Protein AF-A0A2N3DJB8-F1 (afdb_monomer)

Mean predicted aligned error: 5.56 Å

Solvent-accessible surface area (backbone a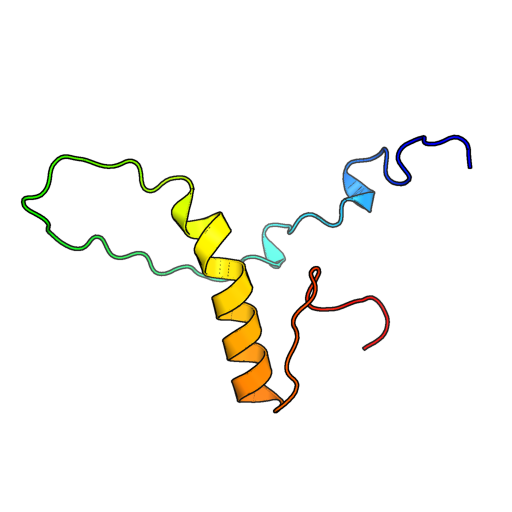toms only — not comparable to full-atom values): 5213 Å² total; per-residue (Å²): 129,94,83,65,78,90,64,87,53,76,74,74,63,69,68,83,53,77,89,73,56,72,94,80,90,85,83,86,80,92,73,93,65,81,91,74,86,66,83,61,50,59,76,66,52,47,61,62,50,52,36,50,50,50,22,73,77,68,75,50,83,59,89,54,84,67,76,71,63,104,79,122

Sequence (72 aa):
RGGVPEVVDYEALGLPVLADCPDMRIEFIASEAPPADPGELGAVVAPPAIANALFSATGLRLRRLPLLSDGI

pLDDT: mean 89.43, std 10.33, range [48.09, 98.12]

Foldseek 3Di:
DPPDDPDDDPVVVPDDDPVNDDDDDDDDDDDPDPDDDCVCVCVVPVCVVVQVVCCVVPVDHQDDPPSDDPPD

Radius of gyration: 17.04 Å; Cα contacts (8 Å, |Δi|>4): 17; chains: 1; bounding box: 43×43×30 Å

Secondary structure (DSSP, 8-state):
--S--S--SSGGGTPPPTTT-------PPP--SPP---TTHHHHHHHHHHHHHHHHHHS----SSSSS-TT-

Structure (mmCIF, N/CA/C/O backbone):
data_AF-A0A2N3DJB8-F1
#
_entry.id   AF-A0A2N3DJB8-F1
#
loop_
_atom_site.group_PDB
_atom_site.id
_atom_site.type_symbol
_atom_site.label_atom_id
_atom_site.label_alt_id
_atom_site.label_comp_id
_atom_site.label_asym_id
_atom_site.label_entity_id
_atom_site.label_seq_id
_atom_site.pdbx_PDB_ins_code
_atom_site.Cartn_x
_atom_site.Cartn_y
_atom_site.Cartn_z
_atom_site.occupancy
_atom_site.B_iso_or_equiv
_atom_site.auth_seq_id
_atom_site.auth_comp_id
_atom_site.auth_asym_id
_atom_site.auth_atom_id
_atom_site.pdbx_PDB_model_num
ATOM 1 N N . ARG A 1 1 ? 29.159 -7.056 -10.361 1.00 56.12 1 ARG A N 1
ATOM 2 C CA . ARG A 1 1 ? 28.429 -6.117 -11.249 1.00 56.12 1 ARG A CA 1
ATOM 3 C C . ARG A 1 1 ? 28.750 -4.703 -10.774 1.00 56.12 1 ARG A C 1
ATOM 5 O O . ARG A 1 1 ? 28.681 -4.477 -9.577 1.00 56.12 1 ARG A O 1
ATOM 12 N N . GLY A 1 2 ? 29.227 -3.816 -11.652 1.00 81.12 2 GLY A N 1
ATOM 13 C CA . GLY A 1 2 ? 29.923 -2.561 -11.306 1.00 81.12 2 GLY A CA 1
ATOM 14 C C . GLY A 1 2 ? 29.050 -1.410 -10.787 1.00 81.12 2 GLY A C 1
ATOM 15 O O . GLY A 1 2 ? 29.176 -0.306 -11.295 1.00 81.12 2 GLY A O 1
ATOM 16 N N . GLY A 1 3 ? 28.157 -1.664 -9.824 1.00 89.81 3 GLY A N 1
ATOM 17 C CA . GLY A 1 3 ? 27.328 -0.624 -9.191 1.00 89.81 3 GLY A CA 1
ATOM 18 C C . GLY A 1 3 ? 26.253 -0.006 -10.093 1.00 89.81 3 GLY A C 1
ATOM 19 O O . GLY A 1 3 ? 25.690 1.026 -9.749 1.00 89.81 3 GLY A O 1
ATOM 20 N N . VAL A 1 4 ? 25.978 -0.619 -11.245 1.00 88.38 4 VAL A N 1
ATOM 21 C CA . VAL A 1 4 ? 24.903 -0.197 -12.149 1.00 88.38 4 VAL A CA 1
ATOM 22 C C . VAL A 1 4 ? 23.542 -0.685 -11.639 1.00 88.38 4 VAL A C 1
ATOM 24 O O . VAL A 1 4 ? 23.496 -1.765 -11.040 1.00 88.38 4 VAL A O 1
ATOM 27 N N . PRO A 1 5 ? 22.450 0.071 -11.875 1.00 87.56 5 PRO A N 1
ATOM 28 C CA . PRO A 1 5 ? 21.097 -0.376 -11.555 1.00 87.56 5 PRO A CA 1
ATOM 29 C C . PRO A 1 5 ? 20.794 -1.735 -12.189 1.00 87.56 5 PRO A C 1
ATOM 31 O O . PRO A 1 5 ? 21.153 -1.978 -13.341 1.00 87.56 5 PRO A O 1
ATOM 34 N N . GLU A 1 6 ? 20.143 -2.620 -11.434 1.00 85.06 6 GLU A N 1
ATOM 35 C CA . GLU A 1 6 ? 19.766 -3.946 -11.942 1.00 85.06 6 GLU A CA 1
ATOM 36 C C . GLU A 1 6 ? 18.491 -3.910 -12.790 1.00 85.06 6 GLU A C 1
ATOM 38 O O . GLU A 1 6 ? 18.356 -4.710 -13.711 1.00 85.06 6 GLU A O 1
ATOM 43 N N . VAL A 1 7 ? 17.597 -2.956 -12.517 1.00 88.12 7 VAL A N 1
ATOM 44 C CA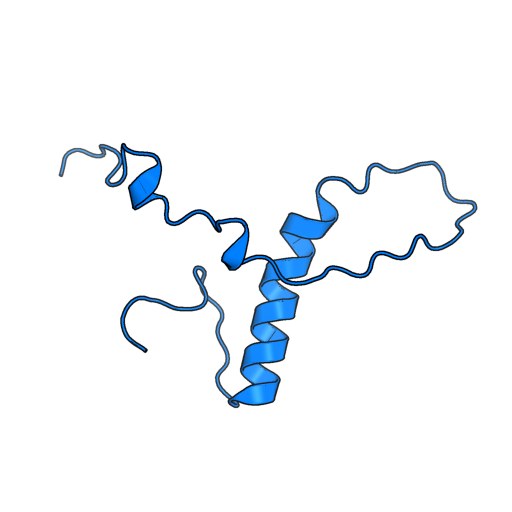 . VAL A 1 7 ? 16.366 -2.706 -13.273 1.00 88.12 7 VAL A CA 1
ATOM 45 C C . VAL A 1 7 ? 16.529 -1.403 -14.051 1.00 88.12 7 VAL A C 1
ATOM 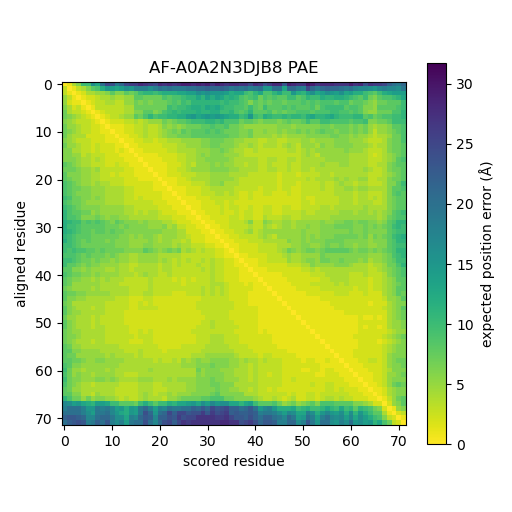47 O O . VAL A 1 7 ? 16.846 -0.367 -13.465 1.00 88.12 7 VAL A O 1
ATOM 50 N N . VAL A 1 8 ? 16.349 -1.461 -15.371 1.00 87.12 8 VAL A N 1
ATOM 51 C CA . VAL A 1 8 ? 16.563 -0.324 -16.289 1.00 87.12 8 VAL A CA 1
ATOM 52 C C . VAL A 1 8 ? 15.380 -0.046 -17.216 1.00 87.12 8 VAL A C 1
ATOM 54 O O . VAL A 1 8 ? 15.367 0.989 -17.878 1.00 87.12 8 VAL A O 1
ATOM 57 N N . ASP A 1 9 ? 14.387 -0.932 -17.259 1.00 90.06 9 ASP A N 1
ATOM 58 C CA . ASP A 1 9 ? 13.133 -0.734 -17.980 1.00 90.06 9 ASP A CA 1
ATOM 59 C C . ASP A 1 9 ? 11.959 -0.575 -16.998 1.00 90.06 9 ASP A C 1
ATOM 61 O O . ASP A 1 9 ? 12.043 -0.934 -15.823 1.00 90.06 9 ASP A O 1
ATOM 65 N N . TYR A 1 10 ? 10.869 0.040 -17.466 1.00 88.56 10 TYR A N 1
ATOM 66 C CA . TYR A 1 10 ? 9.694 0.293 -16.625 1.00 88.56 10 TYR A CA 1
ATOM 67 C C . TYR A 1 10 ? 8.932 -0.986 -16.276 1.00 88.56 10 TYR A C 1
ATOM 69 O O . TYR A 1 10 ? 8.299 -1.046 -15.226 1.00 88.56 10 TYR A O 1
ATOM 77 N N . GLU A 1 11 ? 8.991 -1.994 -17.144 1.00 87.19 11 GLU A N 1
ATOM 78 C CA . GLU A 1 11 ? 8.303 -3.269 -16.949 1.00 87.19 11 GLU A CA 1
ATOM 79 C C . GLU A 1 11 ? 8.897 -4.044 -15.766 1.00 87.19 11 GLU A C 1
ATOM 81 O O . GLU A 1 11 ? 8.153 -4.501 -14.897 1.00 87.19 11 GLU A O 1
ATOM 86 N N . ALA A 1 12 ? 10.226 -4.104 -15.645 1.00 86.81 12 ALA A N 1
ATOM 87 C CA . ALA A 1 12 ? 10.876 -4.820 -14.551 1.00 86.81 12 ALA A CA 1
ATOM 88 C C . ALA A 1 12 ? 10.872 -4.059 -13.212 1.00 86.81 12 ALA A C 1
ATOM 90 O O . ALA A 1 12 ? 11.366 -4.587 -12.215 1.00 86.81 12 ALA A O 1
ATOM 91 N N . LEU A 1 13 ? 10.297 -2.849 -13.139 1.00 87.12 13 LEU A N 1
ATOM 92 C CA . LEU A 1 13 ? 10.077 -2.161 -11.857 1.00 87.12 13 LEU A CA 1
ATOM 93 C C . LEU A 1 13 ? 8.957 -2.800 -11.025 1.00 87.12 13 LEU A C 1
ATOM 95 O O . LEU A 1 13 ? 8.879 -2.518 -9.830 1.00 87.12 13 LEU A O 1
ATOM 99 N N . GLY A 1 14 ? 8.086 -3.615 -11.634 1.00 86.06 14 GLY A N 1
ATOM 100 C CA . GLY A 1 14 ? 6.973 -4.254 -10.925 1.00 86.06 14 GLY A CA 1
ATOM 101 C C . GLY A 1 14 ? 5.999 -3.245 -10.308 1.00 86.06 14 GLY A C 1
ATOM 102 O O . GLY A 1 14 ? 5.491 -3.462 -9.208 1.00 86.06 14 GLY A O 1
ATOM 103 N N . LEU A 1 15 ? 5.786 -2.105 -10.976 1.00 89.31 15 LEU A N 1
ATOM 104 C CA . LEU A 1 15 ? 4.821 -1.104 -10.526 1.00 89.31 15 LEU A CA 1
ATOM 105 C C . LEU A 1 15 ? 3.392 -1.651 -10.671 1.00 89.31 15 LEU A C 1
ATOM 107 O O . LEU A 1 15 ? 3.109 -2.319 -11.667 1.00 89.31 15 LEU A O 1
ATOM 111 N N . PRO A 1 16 ? 2.485 -1.341 -9.727 1.00 88.62 16 PRO A N 1
ATOM 112 C CA . PRO A 1 16 ? 1.104 -1.793 -9.814 1.00 88.62 16 PRO A CA 1
ATOM 113 C C . PRO A 1 16 ? 0.430 -1.240 -11.072 1.00 88.62 16 PRO A C 1
ATOM 115 O O . PRO A 1 16 ? 0.543 -0.049 -11.388 1.00 88.62 16 PRO A O 1
ATOM 118 N N . VAL A 1 17 ? -0.303 -2.099 -11.771 1.00 91.75 17 VAL A N 1
ATOM 119 C CA . VAL A 1 17 ? -1.193 -1.704 -12.866 1.00 91.75 17 VAL A CA 1
ATOM 120 C C . VAL A 1 17 ? -2.598 -1.426 -12.333 1.00 91.75 17 VAL A C 1
ATOM 122 O O . VAL A 1 17 ? -2.924 -1.722 -11.187 1.00 91.75 17 VAL A O 1
ATOM 125 N N . LEU A 1 18 ? -3.483 -0.887 -13.178 1.00 94.50 18 LEU A N 1
ATOM 126 C CA . LEU A 1 18 ? -4.869 -0.596 -12.784 1.00 94.50 18 LEU A CA 1
ATOM 127 C C . LEU A 1 18 ? -5.612 -1.816 -12.217 1.00 94.50 18 LEU A C 1
ATOM 129 O O . LEU A 1 18 ? -6.464 -1.648 -11.355 1.00 94.50 18 LEU A O 1
ATOM 133 N N . ALA A 1 19 ? -5.289 -3.026 -12.684 1.00 94.94 19 ALA A N 1
ATOM 134 C CA . ALA A 1 19 ? -5.898 -4.261 -12.194 1.00 94.94 19 ALA A CA 1
ATOM 135 C C . ALA A 1 19 ? -5.462 -4.643 -10.765 1.00 94.94 19 ALA A C 1
ATOM 137 O O . ALA A 1 19 ? -6.200 -5.357 -10.090 1.00 94.94 19 ALA A O 1
AT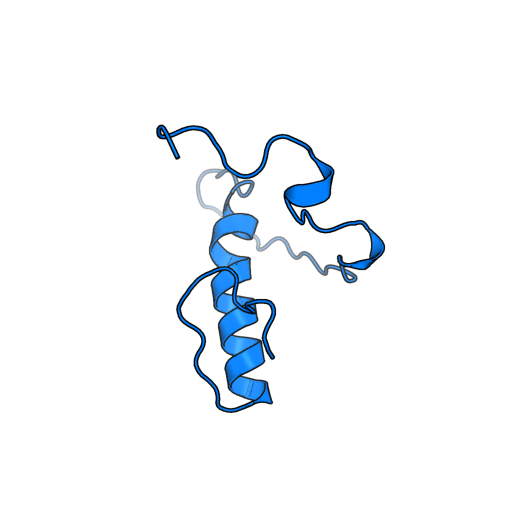OM 138 N N . ASP A 1 20 ? -4.308 -4.156 -10.294 1.00 91.81 20 ASP A N 1
ATOM 139 C CA . ASP A 1 20 ? -3.801 -4.421 -8.939 1.00 91.81 20 ASP A CA 1
ATOM 140 C C . ASP A 1 20 ? -4.421 -3.479 -7.894 1.00 91.81 20 ASP A C 1
ATOM 142 O O . ASP A 1 20 ? -4.383 -3.750 -6.692 1.00 91.81 20 ASP A O 1
ATOM 146 N N . CYS A 1 21 ? -4.989 -2.356 -8.346 1.00 92.94 21 CYS A N 1
ATOM 147 C CA . CYS A 1 21 ? -5.560 -1.322 -7.494 1.00 92.94 21 CYS A CA 1
ATOM 148 C C . CYS A 1 21 ? -7.042 -1.618 -7.195 1.00 92.94 21 CYS A C 1
ATOM 150 O O . CYS A 1 21 ? -7.872 -1.551 -8.105 1.00 92.94 21 CYS A O 1
ATOM 152 N N . PRO A 1 22 ? -7.417 -1.909 -5.935 1.00 93.25 22 PRO A N 1
ATOM 153 C CA . PRO A 1 22 ? -8.812 -2.137 -5.572 1.00 93.25 22 PRO A CA 1
ATOM 154 C C . PRO A 1 22 ? -9.615 -0.827 -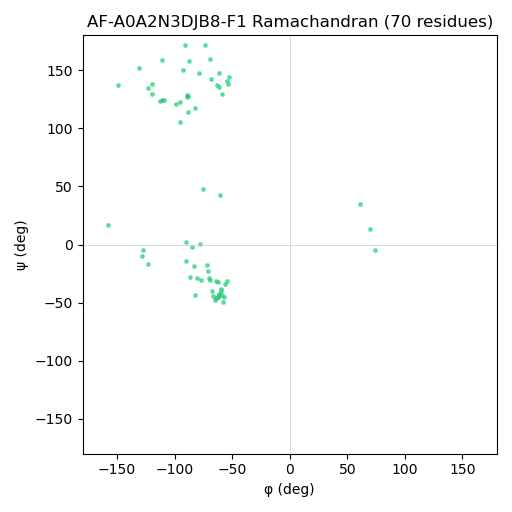5.541 1.00 93.25 22 PRO A C 1
ATOM 156 O O . PRO A 1 22 ? -9.059 0.270 -5.592 1.00 93.25 22 PRO A O 1
ATOM 159 N N . ASP A 1 23 ? -10.936 -0.945 -5.380 1.00 95.69 23 ASP A N 1
ATOM 160 C CA . ASP A 1 23 ? -11.790 0.202 -5.058 1.00 95.69 23 ASP A CA 1
ATOM 161 C C . ASP A 1 23 ? -11.345 0.855 -3.736 1.00 95.69 23 ASP A C 1
ATOM 163 O O . ASP A 1 23 ? -11.162 0.177 -2.718 1.00 95.69 23 ASP A O 1
ATOM 167 N N . MET A 1 24 ? -11.164 2.177 -3.753 1.00 93.00 24 MET A N 1
ATOM 168 C CA . MET A 1 24 ? -10.643 2.951 -2.626 1.00 93.00 24 MET A CA 1
ATOM 169 C C . MET A 1 24 ? -11.722 3.871 -2.066 1.00 93.00 24 MET A C 1
ATOM 171 O O . MET A 1 24 ? -12.242 4.745 -2.757 1.00 93.00 24 MET A O 1
ATOM 175 N N . ARG A 1 25 ? -12.011 3.729 -0.770 1.00 95.75 25 ARG A N 1
ATOM 176 C CA . ARG A 1 25 ? -12.893 4.647 -0.038 1.00 95.75 25 ARG A CA 1
ATOM 177 C C . ARG A 1 25 ? -12.061 5.705 0.668 1.00 95.75 25 ARG A C 1
ATOM 179 O O . ARG A 1 25 ? -11.211 5.361 1.484 1.00 95.75 25 ARG A O 1
ATOM 186 N N . ILE A 1 26 ? -12.337 6.971 0.368 1.00 93.06 26 ILE A N 1
ATOM 187 C CA . ILE A 1 26 ? -11.628 8.127 0.920 1.00 93.06 26 ILE A CA 1
ATOM 188 C C . ILE A 1 26 ? -12.621 9.001 1.685 1.00 93.06 26 ILE A C 1
ATOM 190 O O . ILE A 1 26 ? -13.673 9.359 1.158 1.00 93.06 26 ILE A O 1
ATOM 194 N N . GLU A 1 27 ? -12.272 9.352 2.920 1.00 94.12 27 GLU A N 1
ATOM 195 C CA . GLU A 1 27 ? -13.042 10.244 3.785 1.00 94.12 27 GLU A CA 1
ATOM 196 C C . GLU A 1 27 ? -12.168 11.426 4.208 1.00 94.12 27 GLU A C 1
ATOM 198 O O . GLU A 1 27 ? -11.019 11.249 4.613 1.00 94.12 27 GLU A O 1
ATOM 203 N N . PHE A 1 28 ? -12.730 12.633 4.136 1.00 91.12 28 PHE A N 1
ATOM 204 C CA . PHE A 1 28 ? -12.105 13.837 4.670 1.00 91.12 28 PHE A CA 1
ATOM 205 C C . PHE A 1 28 ? -12.700 14.153 6.037 1.00 91.12 28 PHE A C 1
ATOM 207 O O . PHE A 1 28 ? -13.901 14.382 6.163 1.00 91.12 28 PHE A O 1
ATOM 214 N N . ILE A 1 29 ? -11.841 14.193 7.051 1.00 91.75 29 ILE A N 1
ATOM 215 C CA . ILE A 1 29 ? -12.232 14.511 8.423 1.00 91.75 29 ILE A CA 1
ATOM 216 C C . ILE A 1 29 ? -12.141 16.028 8.618 1.00 91.75 29 ILE A C 1
ATOM 218 O O . ILE A 1 29 ? -11.112 16.635 8.316 1.00 91.75 29 ILE A O 1
ATOM 222 N N . ALA A 1 30 ? -13.211 16.642 9.128 1.00 93.62 30 ALA A N 1
ATOM 223 C CA . ALA A 1 30 ? -13.247 18.075 9.412 1.00 93.62 30 ALA A CA 1
ATOM 224 C C . ALA A 1 30 ? -12.213 18.465 10.486 1.00 93.62 30 ALA A C 1
ATOM 226 O O . ALA A 1 30 ? -12.068 17.776 11.498 1.00 93.62 30 ALA A O 1
ATOM 227 N N . SER A 1 31 ? -11.508 19.580 10.271 1.00 93.81 31 SER A N 1
ATOM 228 C CA . SER A 1 31 ? -10.459 20.076 11.166 1.00 93.81 31 SER A CA 1
ATOM 229 C C . SER A 1 31 ? -10.379 21.603 11.138 1.00 93.81 31 SER A C 1
ATOM 231 O O . SER A 1 31 ? -10.404 22.201 10.067 1.00 93.81 31 SER A O 1
ATOM 233 N N . GLU A 1 32 ? -10.221 22.211 12.317 1.00 97.38 32 GLU A N 1
ATOM 234 C CA . GLU A 1 32 ? -9.962 23.652 12.499 1.00 97.38 32 GLU A CA 1
ATOM 235 C C . GLU A 1 32 ? -8.454 23.986 12.505 1.00 97.38 32 GLU A C 1
ATOM 237 O O . GLU A 1 32 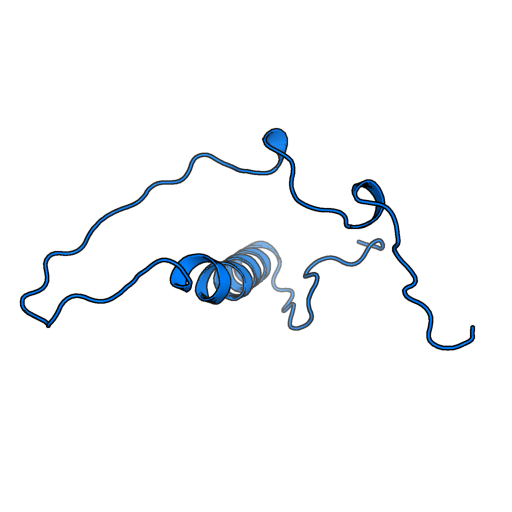? -8.053 25.128 12.732 1.00 97.38 32 GLU A O 1
ATOM 242 N N . ALA A 1 33 ? -7.587 22.985 12.316 1.00 95.44 33 ALA A N 1
ATOM 243 C CA . ALA A 1 33 ? -6.145 23.194 12.239 1.00 95.44 33 ALA A CA 1
ATOM 244 C C . ALA A 1 33 ? -5.752 23.933 10.943 1.00 95.44 33 ALA A C 1
ATOM 246 O O . ALA A 1 33 ? -6.497 23.898 9.959 1.00 95.44 33 ALA A O 1
ATOM 247 N N . PRO A 1 34 ? -4.561 24.563 10.893 1.00 96.75 34 PRO A N 1
ATOM 248 C CA . PRO A 1 34 ? -4.034 25.098 9.645 1.00 96.75 34 PRO A CA 1
ATOM 249 C C . PRO A 1 34 ? -4.016 24.032 8.532 1.00 96.75 34 PRO A C 1
ATOM 251 O O . PRO A 1 34 ? -3.740 22.864 8.827 1.00 96.75 34 PRO A O 1
ATOM 254 N N . PRO A 1 35 ? -4.271 24.409 7.264 1.00 92.31 35 PRO A N 1
ATOM 255 C CA . PRO A 1 35 ? -4.233 23.472 6.146 1.00 92.31 35 PRO A CA 1
ATOM 256 C C . PRO A 1 35 ? -2.901 22.720 6.057 1.00 92.31 35 PRO A C 1
ATOM 258 O O . PRO A 1 35 ? -1.833 23.306 6.245 1.00 92.31 35 PRO A O 1
ATOM 261 N N . ALA A 1 36 ? -2.974 21.434 5.720 1.00 90.19 36 ALA A N 1
ATOM 262 C CA . ALA A 1 36 ? -1.824 20.568 5.493 1.00 90.19 36 ALA A CA 1
ATOM 263 C C . ALA A 1 36 ? -1.987 19.815 4.167 1.00 90.19 36 ALA A C 1
ATOM 265 O O . ALA A 1 36 ? -3.111 19.554 3.736 1.00 90.19 36 ALA A O 1
ATOM 266 N N . ASP A 1 37 ? -0.869 19.465 3.533 1.00 91.62 37 ASP A N 1
ATOM 267 C CA . ASP A 1 37 ? -0.856 18.652 2.318 1.00 91.62 37 ASP A CA 1
ATOM 268 C C . ASP A 1 37 ? -0.972 17.155 2.673 1.00 91.62 37 ASP A C 1
ATOM 270 O O . ASP A 1 37 ? -0.091 16.625 3.357 1.00 91.62 37 ASP A O 1
ATOM 274 N N . PRO A 1 38 ? -2.038 16.448 2.245 1.00 90.50 38 PRO A N 1
ATOM 275 C CA . PRO A 1 38 ? -2.192 15.021 2.499 1.00 90.50 38 PRO A CA 1
ATOM 276 C C . PRO A 1 38 ? -1.473 14.133 1.468 1.00 90.50 38 PRO A C 1
ATOM 278 O O . PRO A 1 38 ? -1.541 12.907 1.596 1.00 90.50 38 PRO A O 1
ATOM 281 N N . GLY A 1 39 ? -0.825 14.705 0.445 1.00 93.12 39 GLY A N 1
ATOM 282 C CA . GLY A 1 39 ? -0.351 13.982 -0.741 1.00 93.12 39 GLY A CA 1
ATOM 283 C C . GLY A 1 39 ? 0.578 12.797 -0.456 1.00 93.12 39 GLY A C 1
ATOM 284 O O . GLY A 1 39 ? 0.497 11.773 -1.131 1.00 93.12 39 GLY A O 1
ATOM 285 N N . GLU A 1 40 ? 1.410 12.886 0.583 1.00 95.19 40 GLU A N 1
ATOM 286 C CA . GLU A 1 40 ? 2.365 11.826 0.938 1.00 95.19 40 GLU A CA 1
ATOM 287 C C . GLU A 1 40 ? 1.801 10.784 1.917 1.00 95.19 40 GLU A C 1
ATOM 289 O O . GLU A 1 40 ? 2.380 9.705 2.075 1.00 95.19 40 GLU A O 1
ATOM 294 N N . LEU A 1 41 ? 0.660 11.061 2.562 1.00 93.00 41 LEU A N 1
ATOM 295 C CA . LEU A 1 41 ? 0.132 10.213 3.637 1.00 93.00 41 LEU A CA 1
ATOM 296 C C . LEU A 1 41 ? -0.109 8.783 3.158 1.00 93.00 41 LEU A C 1
ATOM 298 O O . LEU A 1 41 ? 0.277 7.839 3.844 1.00 93.00 41 LEU A O 1
ATOM 302 N N . GLY A 1 42 ? -0.685 8.620 1.962 1.00 91.94 42 GLY A N 1
ATOM 303 C CA . GLY A 1 42 ? -0.982 7.310 1.379 1.00 91.94 42 GLY A CA 1
ATOM 304 C C . GLY A 1 42 ? 0.258 6.423 1.243 1.00 91.94 42 GLY A C 1
ATOM 305 O O . GLY A 1 42 ? 0.230 5.264 1.657 1.00 91.94 42 GLY A O 1
ATOM 306 N N . ALA A 1 43 ? 1.365 6.981 0.743 1.00 92.12 43 ALA A N 1
ATOM 307 C CA . ALA A 1 43 ? 2.620 6.252 0.5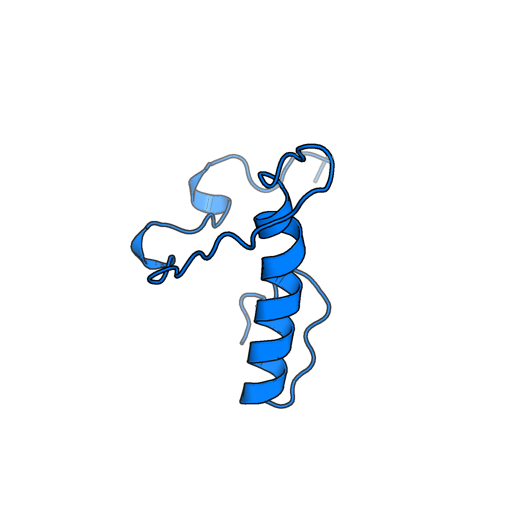58 1.00 92.12 43 ALA A CA 1
ATOM 308 C C . ALA A 1 43 ? 3.226 5.782 1.892 1.00 92.12 43 ALA A C 1
ATOM 310 O O . ALA A 1 43 ? 3.851 4.723 1.954 1.00 92.12 43 ALA A O 1
ATOM 311 N N . VAL A 1 44 ? 3.009 6.545 2.966 1.00 93.25 44 VAL A N 1
ATOM 312 C CA . VAL A 1 44 ? 3.526 6.234 4.304 1.00 93.25 44 VAL A CA 1
ATOM 313 C C . VAL A 1 44 ? 2.635 5.228 5.039 1.00 93.25 44 VAL A C 1
ATOM 315 O O . VAL A 1 44 ? 3.147 4.298 5.666 1.00 93.25 44 VAL A O 1
ATOM 318 N N . VAL A 1 45 ? 1.308 5.386 4.979 1.00 95.06 45 VAL A N 1
ATOM 319 C CA . VAL A 1 45 ? 0.377 4.576 5.788 1.00 95.06 45 VAL A CA 1
ATOM 320 C C . VAL A 1 45 ? -0.019 3.255 5.130 1.00 95.06 45 VAL A C 1
ATOM 322 O O . VAL A 1 45 ? -0.298 2.290 5.846 1.00 95.06 45 VAL A O 1
ATOM 325 N N . ALA A 1 46 ? -0.024 3.168 3.794 1.00 93.75 46 ALA A N 1
ATOM 326 C CA . ALA A 1 46 ? -0.482 1.967 3.095 1.00 93.75 46 ALA A CA 1
ATOM 327 C C . ALA A 1 46 ? 0.409 0.730 3.345 1.00 93.75 46 ALA A C 1
ATOM 329 O O . ALA A 1 46 ? -0.145 -0.312 3.712 1.00 93.75 46 ALA A O 1
ATOM 330 N N . PRO A 1 47 ? 1.759 0.790 3.248 1.00 93.69 47 PRO A N 1
ATOM 331 C CA . PRO A 1 47 ? 2.598 -0.395 3.457 1.00 93.69 47 PRO A CA 1
ATOM 332 C C . PRO A 1 47 ? 2.425 -1.072 4.833 1.00 93.69 47 PRO A C 1
ATOM 334 O O . PRO A 1 47 ? 2.199 -2.287 4.868 1.00 93.69 47 PRO A O 1
ATOM 337 N N . PRO A 1 48 ? 2.477 -0.358 5.981 1.00 95.19 48 PRO A N 1
ATOM 338 C CA . PRO A 1 48 ? 2.266 -0.994 7.280 1.00 95.19 48 PRO A CA 1
ATOM 339 C C . PRO A 1 48 ? 0.816 -1.458 7.492 1.00 95.19 48 PRO A C 1
ATOM 341 O O . PRO A 1 48 ? 0.607 -2.467 8.168 1.00 95.19 48 PRO A O 1
ATOM 344 N N . ALA A 1 49 ? -0.185 -0.784 6.910 1.00 96.00 49 ALA A N 1
ATOM 345 C CA . ALA A 1 49 ? -1.576 -1.235 6.972 1.00 96.00 49 ALA A CA 1
ATOM 346 C C . ALA A 1 49 ? -1.765 -2.587 6.261 1.00 96.00 49 ALA A C 1
ATOM 348 O O . ALA A 1 49 ? -2.337 -3.5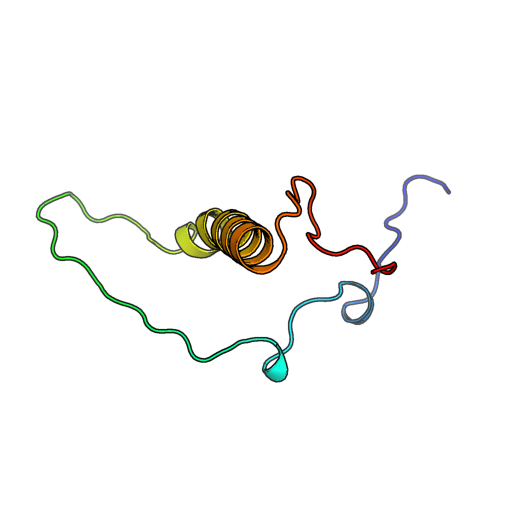11 6.844 1.00 96.00 49 ALA A O 1
ATOM 349 N N . ILE A 1 50 ? -1.202 -2.742 5.056 1.00 94.44 50 ILE A N 1
ATOM 350 C CA . ILE A 1 50 ? -1.219 -4.007 4.303 1.00 94.44 50 ILE A CA 1
ATOM 351 C C . ILE A 1 50 ? -0.471 -5.102 5.076 1.00 94.44 50 ILE A C 1
ATOM 353 O O . ILE A 1 50 ? -0.989 -6.207 5.237 1.00 94.44 50 ILE A O 1
ATOM 357 N N . ALA A 1 51 ? 0.707 -4.802 5.634 1.00 95.62 51 ALA A N 1
ATOM 358 C CA . ALA A 1 51 ? 1.461 -5.764 6.442 1.00 95.62 51 ALA A CA 1
ATOM 359 C C . ALA A 1 51 ? 0.675 -6.247 7.678 1.00 95.62 51 ALA A C 1
ATOM 361 O O . ALA A 1 51 ? 0.727 -7.42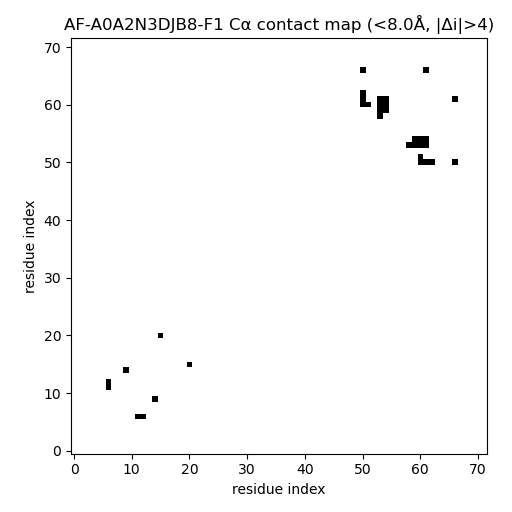7 8.035 1.00 95.62 51 ALA A O 1
ATOM 362 N N . ASN A 1 52 ? -0.074 -5.352 8.330 1.00 97.19 52 ASN A N 1
ATOM 363 C CA . ASN A 1 52 ? -0.950 -5.706 9.446 1.00 97.19 52 ASN A CA 1
ATOM 364 C C . ASN A 1 52 ? -2.137 -6.569 9.002 1.00 97.19 52 ASN A C 1
ATOM 366 O O . ASN A 1 52 ? -2.470 -7.526 9.702 1.00 97.19 52 ASN A O 1
ATOM 370 N N . ALA A 1 53 ? -2.741 -6.277 7.847 1.00 95.94 53 ALA A N 1
ATOM 371 C CA . ALA A 1 53 ? -3.812 -7.093 7.280 1.00 95.94 53 ALA A CA 1
ATOM 372 C C . ALA A 1 53 ? -3.325 -8.514 6.949 1.00 95.94 53 ALA A C 1
ATOM 374 O O . ALA A 1 53 ? -3.963 -9.488 7.348 1.00 95.94 53 ALA A O 1
ATOM 375 N N . LEU A 1 54 ? -2.153 -8.642 6.318 1.00 94.69 54 LEU A N 1
ATOM 376 C CA . LEU A 1 54 ? -1.528 -9.936 6.026 1.00 94.69 54 LEU A CA 1
ATOM 377 C C . LEU A 1 54 ? -1.210 -10.718 7.305 1.00 94.69 54 LEU A C 1
ATOM 379 O O . LEU A 1 54 ? -1.494 -11.913 7.376 1.00 94.69 54 LEU A O 1
ATOM 383 N N . PHE A 1 55 ? -0.687 -10.057 8.343 1.00 96.25 55 PHE A N 1
ATOM 384 C CA . PHE A 1 55 ? -0.488 -10.698 9.645 1.00 96.25 55 PHE A CA 1
ATOM 385 C C . PHE A 1 55 ? -1.809 -11.169 10.259 1.00 96.25 55 PHE A C 1
ATOM 387 O O . PHE A 1 55 ? -1.871 -12.282 10.770 1.00 96.25 55 PHE A O 1
ATOM 394 N N . SER A 1 56 ? -2.861 -10.351 10.201 1.00 98.12 56 SER A N 1
ATOM 395 C CA . SER A 1 56 ? -4.190 -10.721 10.704 1.00 98.12 56 SER A CA 1
ATOM 396 C C . SER A 1 56 ? -4.744 -11.959 9.988 1.00 98.12 56 SER A C 1
ATOM 398 O O . SER A 1 56 ? -5.302 -12.848 10.623 1.00 98.12 56 SER A O 1
ATOM 400 N N . ALA A 1 57 ? -4.536 -12.046 8.671 1.00 96.56 57 ALA A N 1
ATOM 401 C CA . ALA A 1 57 ? -5.023 -13.147 7.844 1.00 96.56 57 ALA A CA 1
ATOM 402 C C . ALA A 1 57 ? -4.203 -14.445 7.971 1.00 96.56 57 ALA A C 1
ATOM 404 O O . ALA A 1 57 ? -4.753 -15.527 7.786 1.00 96.56 57 ALA A O 1
ATOM 405 N N . THR A 1 58 ? -2.898 -14.357 8.252 1.00 94.94 58 THR A N 1
ATOM 406 C CA . THR A 1 58 ? -1.970 -15.505 8.133 1.00 94.94 58 THR A CA 1
ATOM 407 C C . THR A 1 58 ? -1.204 -15.850 9.412 1.00 94.94 58 THR A C 1
ATOM 409 O O . THR A 1 58 ? -0.609 -16.920 9.502 1.00 94.94 58 THR A O 1
ATOM 412 N N . GLY A 1 59 ? -1.148 -14.944 10.391 1.00 95.69 59 GLY A N 1
ATOM 413 C CA . GLY A 1 59 ? -0.261 -15.029 11.558 1.00 95.69 59 GLY A CA 1
ATOM 414 C C . GLY A 1 59 ? 1.218 -14.727 11.266 1.00 95.69 59 GLY A C 1
ATOM 415 O O . GLY A 1 59 ? 2.021 -14.645 12.198 1.00 95.69 59 GLY A O 1
ATOM 416 N N . LEU A 1 60 ? 1.605 -14.518 10.002 1.00 93.88 60 LEU A N 1
ATOM 417 C CA . LEU A 1 60 ? 2.989 -14.258 9.602 1.00 93.88 60 LEU A CA 1
ATOM 418 C C . LEU A 1 60 ? 3.300 -12.761 9.628 1.00 93.88 60 LEU A C 1
ATOM 420 O O . LEU A 1 60 ? 2.599 -11.941 9.036 1.00 93.88 60 LEU A O 1
ATOM 424 N N . ARG A 1 61 ? 4.373 -12.377 10.329 1.00 94.50 61 ARG A N 1
ATOM 425 C CA . ARG A 1 61 ? 4.766 -10.969 10.458 1.00 94.50 61 ARG A CA 1
ATOM 426 C C . ARG A 1 61 ? 5.821 -10.589 9.423 1.00 94.50 61 ARG A C 1
ATOM 428 O O . ARG A 1 61 ? 7.002 -10.877 9.601 1.00 94.50 61 ARG A O 1
ATOM 435 N N . LEU A 1 62 ? 5.398 -9.855 8.400 1.00 92.31 62 LEU A N 1
ATOM 436 C CA . LEU A 1 62 ? 6.262 -9.304 7.356 1.00 92.31 62 LEU A CA 1
ATOM 437 C C . LEU A 1 62 ? 6.795 -7.930 7.789 1.00 92.31 62 LEU A C 1
ATOM 439 O O . LEU A 1 62 ? 6.033 -7.070 8.227 1.00 92.31 62 LEU A O 1
ATOM 443 N N . ARG A 1 63 ? 8.118 -7.743 7.729 1.00 92.69 63 ARG A N 1
ATOM 444 C CA . ARG A 1 63 ? 8.809 -6.520 8.202 1.00 92.69 63 ARG A CA 1
ATOM 445 C C . ARG A 1 63 ? 9.736 -5.893 7.164 1.00 92.69 63 ARG A C 1
ATOM 447 O O . ARG A 1 63 ? 10.340 -4.862 7.439 1.00 92.69 63 ARG A O 1
ATOM 454 N N . ARG A 1 64 ? 9.897 -6.541 6.013 1.00 91.94 64 ARG A N 1
ATOM 455 C CA . ARG A 1 64 ? 10.769 -6.096 4.927 1.00 91.94 64 ARG A CA 1
ATOM 456 C C . ARG A 1 64 ? 9.913 -5.880 3.691 1.00 91.94 64 ARG A C 1
ATOM 458 O O . ARG A 1 64 ? 9.015 -6.676 3.445 1.00 91.94 64 ARG A O 1
ATOM 465 N N . LEU A 1 65 ? 10.183 -4.795 2.976 1.00 89.88 65 LEU A N 1
ATOM 466 C CA . LEU A 1 65 ? 9.580 -4.528 1.679 1.00 89.88 65 LEU A CA 1
ATOM 467 C C . LEU A 1 65 ? 10.486 -5.072 0.558 1.00 89.88 65 LEU A C 1
ATOM 469 O O . LEU A 1 65 ? 11.707 -5.072 0.745 1.00 89.88 65 LEU A O 1
ATOM 473 N N . PRO A 1 66 ? 9.913 -5.490 -0.586 1.00 89.38 66 PRO A N 1
ATOM 474 C CA . PRO A 1 66 ? 8.479 -5.728 -0.794 1.00 89.38 66 PRO A CA 1
ATOM 475 C C . PRO A 1 66 ? 7.957 -6.840 0.136 1.00 89.38 66 PRO A C 1
ATOM 477 O O . PRO A 1 66 ? 8.710 -7.727 0.530 1.00 89.38 66 PRO A O 1
ATOM 480 N N . LEU A 1 67 ? 6.690 -6.737 0.568 1.00 86.62 67 LEU A N 1
ATOM 481 C CA . LEU A 1 67 ? 6.128 -7.620 1.609 1.00 86.62 67 LEU A CA 1
ATOM 482 C C . LEU A 1 67 ? 6.122 -9.091 1.184 1.00 86.62 67 LEU A C 1
ATOM 484 O O . LEU A 1 67 ? 6.283 -9.975 2.022 1.00 86.62 67 LEU A O 1
ATOM 488 N N . LEU A 1 68 ? 5.955 -9.330 -0.112 1.00 75.94 68 LEU A N 1
ATOM 489 C CA . LEU A 1 68 ? 6.095 -10.631 -0.737 1.00 75.94 68 LEU A CA 1
ATOM 490 C C . LEU A 1 68 ? 7.347 -10.581 -1.612 1.00 75.94 68 LEU A C 1
ATOM 492 O O . LEU A 1 68 ? 7.500 -9.690 -2.443 1.00 75.94 68 LEU A O 1
ATOM 496 N N . SER A 1 69 ? 8.261 -11.511 -1.371 1.00 65.00 69 SER A N 1
ATOM 497 C CA . SER A 1 69 ? 9.314 -11.876 -2.319 1.00 65.00 69 SER A CA 1
ATOM 498 C C . SER A 1 69 ? 8.782 -12.965 -3.254 1.00 65.00 69 SER A C 1
ATOM 500 O O . SER A 1 69 ? 7.886 -13.692 -2.830 1.00 65.00 69 SER A O 1
ATOM 502 N N . ASP A 1 70 ? 9.368 -13.129 -4.446 1.00 56.41 70 ASP A N 1
ATOM 503 C CA . ASP A 1 70 ? 9.033 -14.140 -5.480 1.00 56.41 70 ASP A CA 1
ATOM 504 C C . ASP A 1 70 ? 9.191 -15.625 -5.043 1.00 56.41 70 ASP A C 1
ATOM 506 O O . ASP A 1 70 ? 9.745 -16.452 -5.763 1.00 56.41 70 ASP A O 1
ATOM 510 N N . GLY A 1 71 ? 8.765 -16.006 -3.839 1.00 48.09 71 GLY A N 1
ATOM 511 C CA . GLY A 1 71 ? 8.982 -17.339 -3.274 1.00 48.09 71 GLY A CA 1
ATOM 512 C C . GLY A 1 71 ? 8.011 -17.754 -2.168 1.00 48.09 71 GLY A C 1
ATOM 513 O O . GLY A 1 71 ? 8.323 -18.690 -1.432 1.00 48.09 71 GLY A O 1
ATOM 514 N N . ILE A 1 72 ? 6.870 -17.067 -2.037 1.00 48.34 72 ILE A N 1
ATOM 515 C CA . ILE A 1 72 ? 5.640 -17.658 -1.479 1.00 48.34 72 ILE A CA 1
ATOM 516 C C . ILE A 1 72 ? 4.724 -17.969 -2.657 1.00 48.34 72 ILE A C 1
ATOM 518 O O . ILE A 1 72 ? 4.606 -17.078 -3.526 1.00 48.34 72 ILE A O 1
#